Protein AF-A0A9P4WQK5-F1 (afdb_monomer)

Structure (mmCIF, N/CA/C/O backbone):
data_AF-A0A9P4WQK5-F1
#
_entry.id   AF-A0A9P4WQK5-F1
#
loop_
_atom_site.group_PDB
_atom_site.id
_atom_site.type_symbol
_atom_site.label_atom_id
_atom_site.label_alt_id
_atom_site.label_comp_id
_atom_site.label_asym_id
_atom_site.label_entity_id
_atom_site.label_seq_id
_atom_site.pdbx_PDB_ins_code
_atom_site.Cartn_x
_atom_site.Cartn_y
_atom_site.Cartn_z
_atom_site.occupancy
_atom_site.B_iso_or_equiv
_atom_site.auth_seq_id
_atom_site.auth_comp_id
_atom_site.auth_asym_id
_atom_site.auth_atom_id
_atom_site.pdbx_PDB_model_num
ATOM 1 N N . MET A 1 1 ? 1.309 49.375 12.238 1.00 41.88 1 MET A N 1
ATOM 2 C CA . MET A 1 1 ? 1.668 48.056 12.798 1.00 41.88 1 MET A CA 1
ATOM 3 C C . MET A 1 1 ? 0.495 47.587 13.636 1.00 41.88 1 MET A C 1
ATOM 5 O O . MET A 1 1 ? 0.316 48.081 14.738 1.00 41.88 1 MET A O 1
ATOM 9 N N . LEU A 1 2 ? -0.360 46.741 13.065 1.00 34.19 2 LEU A N 1
ATOM 10 C CA . LEU A 1 2 ? -1.399 46.035 13.815 1.00 34.19 2 LEU A CA 1
ATOM 11 C C . LEU A 1 2 ? -0.836 44.651 14.177 1.00 34.19 2 LEU A C 1
ATOM 13 O O . LEU A 1 2 ? -0.204 44.039 13.312 1.00 34.19 2 LEU A O 1
ATOM 17 N N . PRO A 1 3 ? -0.995 44.185 15.425 1.00 34.31 3 PRO A N 1
ATOM 18 C CA . PRO A 1 3 ? -0.457 42.906 15.867 1.00 34.31 3 PRO A CA 1
ATOM 19 C C . PRO A 1 3 ? -1.226 41.746 15.220 1.00 34.31 3 PRO A C 1
ATOM 21 O O . PRO A 1 3 ? -2.456 41.715 15.234 1.00 34.31 3 PRO A O 1
ATOM 24 N N . LEU A 1 4 ? -0.482 40.801 14.641 1.00 36.34 4 LEU A N 1
ATOM 25 C CA . LEU A 1 4 ? -1.001 39.505 14.206 1.00 36.34 4 LEU A CA 1
ATOM 26 C C . LEU A 1 4 ? -1.408 38.698 15.452 1.00 36.34 4 LEU A C 1
ATOM 28 O O . LEU A 1 4 ? -0.601 38.609 16.378 1.00 36.34 4 LEU A O 1
ATOM 32 N N . PRO A 1 5 ? -2.613 38.108 15.507 1.00 35.88 5 PRO A N 1
ATOM 33 C CA . PRO A 1 5 ? -2.971 37.213 16.597 1.00 35.88 5 PRO A CA 1
ATOM 34 C C . PRO A 1 5 ? -2.159 35.915 16.503 1.00 35.88 5 PRO A C 1
ATOM 36 O O . PRO A 1 5 ? -2.187 35.216 15.488 1.00 35.88 5 PRO A O 1
ATOM 39 N N . GLU A 1 6 ? -1.445 35.602 17.584 1.00 38.03 6 GLU A N 1
ATOM 40 C CA . GLU A 1 6 ? -0.815 34.307 17.818 1.00 38.03 6 GLU A CA 1
ATOM 41 C C . GLU A 1 6 ? -1.897 33.225 17.896 1.00 38.03 6 GLU A C 1
ATOM 43 O O . GLU A 1 6 ? -2.678 33.158 18.847 1.00 38.03 6 GLU A O 1
ATOM 48 N N . LEU A 1 7 ? -1.956 32.371 16.874 1.00 31.12 7 LEU A N 1
ATOM 49 C CA . LEU A 1 7 ? -2.687 31.115 16.961 1.00 31.12 7 LEU A CA 1
ATOM 50 C C . LEU A 1 7 ? -1.862 30.142 17.817 1.00 31.12 7 LEU A C 1
ATOM 52 O O . LEU A 1 7 ? -0.685 29.920 17.518 1.00 31.12 7 LEU A O 1
ATOM 56 N N . PRO A 1 8 ? -2.450 29.564 18.879 1.00 29.62 8 PRO A N 1
ATOM 57 C CA . PRO A 1 8 ? -1.746 28.674 19.783 1.00 29.62 8 PRO A CA 1
ATOM 58 C C . PRO A 1 8 ? -1.236 27.446 19.030 1.00 29.62 8 PRO A C 1
ATOM 60 O O . PRO A 1 8 ? -1.971 26.781 18.298 1.00 29.62 8 PRO A O 1
ATOM 63 N N . LEU A 1 9 ? 0.044 27.156 19.251 1.00 31.31 9 LEU A N 1
ATOM 64 C CA . LEU A 1 9 ? 0.740 25.952 18.822 1.00 31.31 9 LEU A CA 1
ATOM 65 C C . LEU A 1 9 ? 0.025 24.710 19.376 1.00 31.31 9 LEU A C 1
ATOM 67 O O . LEU A 1 9 ? 0.322 24.233 20.470 1.00 31.31 9 LEU A O 1
ATOM 71 N N . LEU A 1 10 ? -0.910 24.161 18.605 1.00 24.34 10 LEU A N 1
ATOM 72 C CA . LEU A 1 10 ? -1.310 22.768 18.748 1.00 24.34 10 LEU A CA 1
ATOM 73 C C . LEU A 1 10 ? -0.162 21.911 18.199 1.00 24.34 10 LEU A C 1
ATOM 75 O O . LEU A 1 10 ? 0.239 22.103 17.048 1.00 24.34 10 LEU A O 1
ATOM 79 N N . PRO A 1 11 ? 0.400 20.978 18.986 1.00 25.83 11 PRO A N 1
ATOM 80 C CA . PRO A 1 11 ? 1.427 20.089 18.479 1.00 25.83 11 PRO A CA 1
ATOM 81 C C . PRO A 1 11 ? 0.808 19.252 17.361 1.00 25.83 11 PRO A C 1
ATOM 83 O O . PRO A 1 11 ? -0.107 18.461 17.601 1.00 25.83 11 PRO A O 1
ATOM 86 N N . LEU A 1 12 ? 1.317 19.415 16.142 1.00 23.16 12 LEU A N 1
ATOM 87 C CA . LEU A 1 12 ? 1.026 18.534 15.022 1.00 23.16 12 LEU A CA 1
ATOM 88 C C . LEU A 1 12 ? 1.604 17.149 15.355 1.00 23.16 12 LEU A C 1
ATOM 90 O O . LEU A 1 12 ? 2.729 16.812 14.994 1.00 23.16 12 LEU A O 1
ATOM 94 N N . ARG A 1 13 ? 0.859 16.344 16.114 1.00 26.72 13 ARG A N 1
ATOM 95 C CA . ARG A 1 13 ? 1.169 14.930 16.330 1.00 26.72 13 ARG A CA 1
ATOM 96 C C . ARG A 1 13 ? 0.756 14.170 15.073 1.00 26.72 13 ARG A C 1
ATOM 98 O O . ARG A 1 13 ? -0.309 13.567 15.027 1.00 26.72 13 ARG A O 1
ATOM 105 N N . VAL A 1 14 ? 1.603 14.225 14.047 1.00 28.22 14 VAL A N 1
ATOM 106 C CA . VAL A 1 14 ? 1.535 13.294 12.916 1.00 28.22 14 VAL A CA 1
ATOM 107 C C . VAL A 1 14 ? 1.958 11.927 13.438 1.00 28.22 14 VAL A C 1
ATOM 109 O O . VAL A 1 14 ? 3.021 11.771 14.036 1.00 28.22 14 VAL A O 1
ATOM 112 N N . LEU A 1 15 ? 1.075 10.951 13.290 1.00 32.94 15 LEU A N 1
ATOM 113 C CA . LEU A 1 15 ? 1.122 9.696 14.014 1.00 32.94 15 LEU A CA 1
ATOM 114 C C . LEU A 1 15 ? 1.155 8.532 12.976 1.00 32.94 15 LEU A C 1
ATOM 116 O O . LEU A 1 15 ? 0.187 8.271 12.275 1.00 32.94 15 LEU A O 1
ATOM 120 N N . LYS A 1 16 ? 2.362 7.942 12.856 1.00 50.69 16 LYS A N 1
ATOM 121 C CA . LYS A 1 16 ? 2.881 6.595 12.464 1.00 50.69 16 LYS A 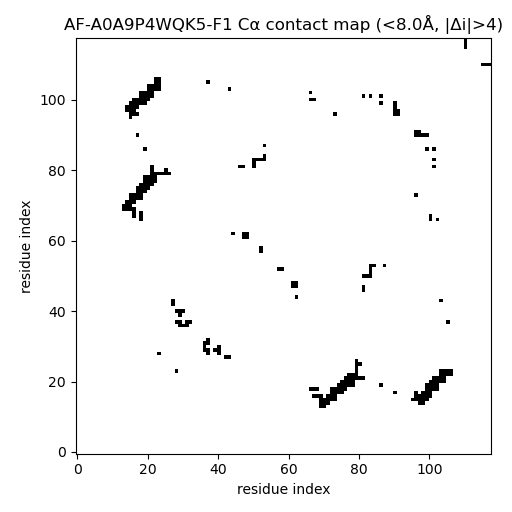CA 1
ATOM 122 C C . LYS A 1 16 ? 2.201 5.702 11.396 1.00 50.69 16 LYS A C 1
ATOM 124 O O . LYS A 1 16 ? 1.345 4.889 11.750 1.00 50.69 16 LYS A O 1
ATOM 129 N N . PRO A 1 17 ? 2.712 5.683 10.149 1.00 43.06 17 PRO A N 1
ATOM 130 C CA . PRO A 1 17 ? 2.438 4.650 9.169 1.00 43.06 17 PRO A CA 1
ATOM 131 C C . PRO A 1 17 ? 3.380 3.443 9.306 1.00 43.06 17 PRO A C 1
ATOM 133 O O . PRO A 1 17 ? 4.605 3.581 9.341 1.00 43.06 17 PRO A O 1
ATOM 136 N N . LEU A 1 18 ? 2.800 2.246 9.341 1.00 45.34 18 LEU A N 1
ATOM 1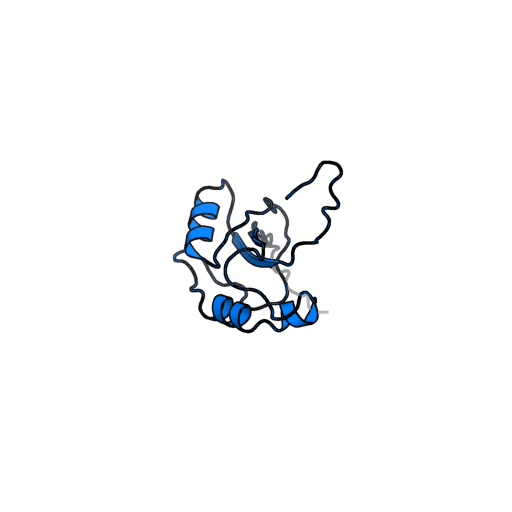37 C CA . LEU A 1 18 ? 3.452 1.024 8.876 1.00 45.34 18 LEU A CA 1
ATOM 138 C C . LEU A 1 18 ? 3.500 1.107 7.339 1.00 45.34 18 LEU A C 1
ATOM 140 O O . LEU A 1 18 ? 2.451 1.137 6.705 1.00 45.34 18 LEU A O 1
ATOM 144 N N . THR A 1 19 ? 4.668 1.210 6.710 1.00 48.47 19 THR A N 1
ATOM 145 C CA . THR A 1 19 ? 4.719 1.163 5.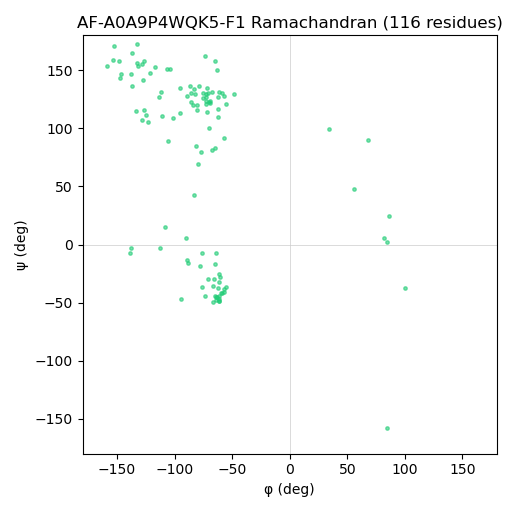236 1.00 48.47 19 THR A CA 1
ATOM 146 C C . THR A 1 19 ? 4.661 -0.293 4.827 1.00 48.47 19 THR A C 1
ATOM 148 O O . THR A 1 19 ? 5.540 -1.062 5.187 1.00 48.47 19 THR A O 1
ATOM 151 N N . LEU A 1 20 ? 3.608 -0.705 4.137 1.00 49.41 20 LEU A N 1
ATOM 152 C CA . LEU A 1 20 ? 3.441 -2.075 3.683 1.00 49.41 20 LEU A CA 1
ATOM 153 C C . LEU A 1 20 ? 3.801 -2.152 2.205 1.00 49.41 20 LEU A C 1
ATOM 155 O O . LEU A 1 20 ? 3.072 -1.659 1.345 1.00 49.41 20 LEU A O 1
ATOM 159 N N . PHE A 1 21 ? 4.935 -2.784 1.928 1.00 49.47 21 PHE A N 1
ATOM 160 C CA . PHE A 1 21 ? 5.399 -3.011 0.570 1.00 49.47 21 PHE A CA 1
ATOM 161 C C . PHE A 1 21 ? 4.844 -4.336 0.060 1.00 49.47 21 PHE A C 1
ATOM 163 O O . PHE A 1 21 ? 5.009 -5.368 0.694 1.00 49.47 21 PHE A O 1
ATOM 170 N N . LEU A 1 22 ? 4.202 -4.348 -1.100 1.00 48.59 22 LEU A N 1
ATOM 171 C CA . LEU A 1 22 ? 4.019 -5.576 -1.861 1.00 48.59 22 LEU A CA 1
ATOM 172 C C . LEU A 1 22 ? 5.275 -5.820 -2.689 1.00 48.59 22 LEU A C 1
ATOM 174 O O . LEU A 1 22 ? 5.605 -5.025 -3.572 1.00 48.59 22 LEU A O 1
ATOM 178 N N . TRP A 1 23 ? 5.930 -6.955 -2.456 1.00 46.91 23 TRP A N 1
ATOM 179 C CA . TRP A 1 23 ? 6.940 -7.444 -3.380 1.00 46.91 23 TRP A CA 1
ATOM 180 C C . TRP A 1 23 ? 6.233 -7.971 -4.622 1.00 46.91 23 TRP A C 1
ATOM 182 O O . TRP A 1 23 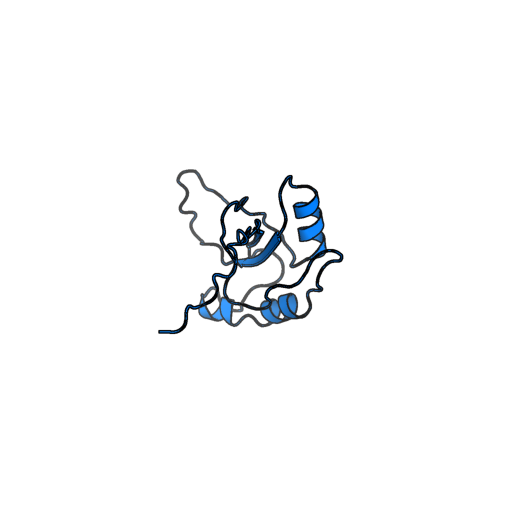? 5.328 -8.805 -4.550 1.00 46.91 23 TRP A O 1
ATOM 192 N N . THR A 1 24 ? 6.651 -7.487 -5.782 1.00 47.06 24 THR A N 1
ATOM 193 C CA . THR A 1 24 ? 6.191 -7.986 -7.076 1.00 47.06 24 THR A CA 1
ATOM 194 C C . THR A 1 24 ? 6.699 -9.413 -7.303 1.00 47.06 24 THR A C 1
ATOM 196 O O . THR A 1 24 ? 7.701 -9.632 -7.971 1.00 47.06 24 THR A O 1
ATOM 199 N N . ALA A 1 25 ? 6.026 -10.413 -6.729 1.00 36.81 25 ALA A N 1
ATOM 200 C CA . ALA A 1 25 ? 6.281 -11.819 -7.060 1.00 36.81 25 ALA A CA 1
ATOM 201 C C . ALA A 1 25 ? 5.031 -12.695 -7.199 1.00 36.81 25 ALA A C 1
ATOM 203 O O . ALA A 1 25 ? 5.160 -13.817 -7.689 1.00 36.81 25 ALA A O 1
ATOM 204 N N . LYS A 1 26 ? 3.818 -12.221 -6.875 1.00 49.41 26 LYS A N 1
ATOM 205 C CA . LYS A 1 26 ? 2.601 -12.991 -7.174 1.00 49.41 26 LYS A CA 1
ATOM 206 C C . LYS A 1 26 ? 1.495 -12.161 -7.822 1.00 49.41 26 LYS A C 1
ATOM 208 O O . LYS A 1 26 ? 0.915 -11.268 -7.226 1.00 49.41 26 LYS A O 1
ATOM 213 N N . GLY A 1 27 ? 1.192 -12.511 -9.073 1.00 52.78 27 GLY A N 1
ATOM 214 C CA . GLY A 1 27 ? -0.072 -12.205 -9.750 1.00 52.78 27 GLY A CA 1
ATOM 215 C C . GLY A 1 27 ? -0.070 -11.014 -10.711 1.00 52.78 27 GLY A C 1
ATOM 216 O O . GLY A 1 27 ? -0.700 -11.104 -11.760 1.00 52.78 27 GLY A O 1
ATOM 217 N N . LEU A 1 28 ? 0.641 -9.925 -10.406 1.00 65.25 28 LEU A N 1
ATOM 218 C CA . LEU A 1 28 ? 0.600 -8.691 -11.205 1.00 65.25 28 LEU A CA 1
ATOM 219 C C . LEU A 1 28 ? 2.027 -8.254 -11.554 1.00 65.25 28 LEU A C 1
ATOM 221 O O . LEU A 1 28 ? 2.767 -7.797 -10.686 1.00 65.25 28 LEU A O 1
ATOM 225 N N . LEU A 1 29 ? 2.423 -8.413 -12.819 1.00 70.62 29 LEU A N 1
ATOM 226 C CA . LEU A 1 29 ? 3.751 -8.036 -13.306 1.00 70.62 29 LEU A CA 1
ATOM 227 C C . LEU A 1 29 ? 3.637 -7.126 -14.535 1.00 70.62 29 LEU A C 1
ATOM 229 O O . LEU A 1 29 ? 2.768 -7.353 -15.382 1.00 70.62 29 LEU A O 1
ATOM 233 N N . PRO A 1 30 ? 4.504 -6.104 -14.654 1.00 77.06 30 PRO A N 1
ATOM 234 C CA . PRO A 1 30 ? 4.603 -5.317 -15.874 1.00 77.06 30 PRO A CA 1
ATOM 235 C C . PRO A 1 30 ? 5.105 -6.184 -17.039 1.00 77.06 30 PRO A C 1
ATOM 237 O O . PRO A 1 30 ? 5.777 -7.194 -16.841 1.00 77.06 30 PRO A O 1
ATOM 240 N N . SER A 1 31 ? 4.825 -5.758 -18.272 1.00 77.31 31 SER A N 1
ATOM 241 C CA . SER A 1 31 ? 5.229 -6.473 -19.496 1.00 77.31 31 SER A CA 1
ATOM 242 C C . SER A 1 31 ? 6.746 -6.542 -19.716 1.00 77.31 31 SER A C 1
ATOM 244 O O . SER A 1 31 ? 7.214 -7.354 -20.509 1.00 77.31 31 SER A O 1
ATOM 246 N N . SER A 1 32 ? 7.517 -5.697 -19.028 1.00 82.38 32 SER A N 1
ATOM 247 C CA . SER A 1 32 ? 8.978 -5.684 -19.049 1.00 82.38 32 SER A CA 1
ATOM 248 C C . SER A 1 32 ? 9.511 -5.272 -17.680 1.00 82.38 32 SER A C 1
ATOM 250 O O . SER A 1 32 ? 8.936 -4.398 -17.032 1.00 82.38 32 SER A O 1
ATOM 252 N N . ASP A 1 33 ? 10.659 -5.818 -17.273 1.00 79.06 33 ASP A N 1
ATOM 253 C CA . ASP A 1 33 ? 11.340 -5.418 -16.035 1.00 79.06 33 ASP A CA 1
ATOM 254 C C . ASP A 1 33 ? 12.131 -4.111 -16.221 1.00 79.06 33 ASP A C 1
ATOM 256 O O . ASP A 1 33 ? 13.359 -4.065 -16.261 1.00 79.06 33 ASP A O 1
ATOM 260 N N . THR A 1 34 ? 11.402 -3.011 -16.397 1.00 83.50 34 THR A N 1
ATOM 261 C CA . THR A 1 34 ? 11.964 -1.657 -16.413 1.00 83.50 34 THR A CA 1
ATOM 262 C C . THR A 1 34 ? 11.196 -0.765 -15.451 1.00 83.50 34 THR A C 1
ATOM 264 O O . THR A 1 34 ? 10.020 -0.996 -15.164 1.00 83.50 34 THR A O 1
ATOM 267 N N . ALA A 1 35 ? 11.843 0.300 -14.972 1.00 83.00 35 ALA A N 1
ATOM 268 C CA . ALA A 1 35 ? 11.186 1.273 -14.102 1.00 83.00 35 ALA A CA 1
ATOM 269 C C . ALA A 1 35 ? 9.962 1.905 -14.783 1.00 83.00 35 ALA A C 1
ATOM 271 O O . ALA A 1 35 ? 8.910 2.036 -14.168 1.00 83.00 35 ALA A O 1
ATOM 272 N N . SER A 1 36 ? 10.079 2.241 -16.072 1.00 86.94 36 SER A N 1
ATOM 273 C CA . SER A 1 36 ? 8.983 2.840 -16.838 1.00 86.94 36 SER A CA 1
ATOM 274 C C . SER A 1 36 ? 7.798 1.884 -17.000 1.00 86.94 36 SER A C 1
ATOM 276 O O . SER A 1 36 ? 6.663 2.288 -16.758 1.00 86.94 36 SER A O 1
ATOM 278 N N . ALA A 1 37 ? 8.045 0.611 -17.325 1.00 84.44 37 ALA A N 1
ATOM 279 C CA . ALA A 1 37 ? 6.978 -0.380 -17.460 1.00 84.44 37 ALA A CA 1
ATOM 280 C C . ALA A 1 37 ? 6.281 -0.676 -16.122 1.00 84.44 37 ALA A C 1
ATOM 282 O O . ALA A 1 37 ? 5.065 -0.850 -16.094 1.00 84.44 37 ALA A O 1
ATOM 283 N N . PHE A 1 38 ? 7.024 -0.676 -15.011 1.00 83.56 38 PHE A N 1
ATOM 284 C CA . PHE A 1 38 ? 6.450 -0.792 -13.671 1.00 83.56 38 PHE A CA 1
ATOM 285 C C . PHE A 1 38 ? 5.505 0.375 -13.348 1.00 83.56 38 PHE A C 1
ATOM 287 O O . PHE A 1 38 ? 4.370 0.147 -12.937 1.00 83.56 38 PHE A O 1
ATOM 294 N N . LEU A 1 39 ? 5.940 1.617 -13.591 1.00 83.94 39 LEU A N 1
ATOM 295 C CA . LEU A 1 39 ? 5.117 2.809 -13.347 1.00 83.94 39 LEU A CA 1
ATOM 296 C C . LEU A 1 39 ? 3.883 2.879 -14.261 1.00 83.94 39 LEU A C 1
ATOM 298 O O . LEU A 1 39 ? 2.863 3.433 -13.862 1.00 83.94 39 LEU A O 1
ATOM 302 N N . ALA A 1 40 ? 3.964 2.316 -15.469 1.00 87.38 40 ALA A N 1
ATOM 303 C CA . ALA A 1 40 ? 2.872 2.277 -16.444 1.00 87.38 40 ALA A CA 1
ATOM 304 C C . ALA A 1 40 ? 1.964 1.032 -16.324 1.00 87.38 40 ALA A C 1
ATOM 306 O O . ALA A 1 40 ? 1.085 0.820 -17.161 1.00 87.38 40 ALA A O 1
ATOM 307 N N . CYS A 1 41 ? 2.167 0.183 -15.314 1.00 84.50 41 CYS A N 1
ATOM 308 C CA . CYS A 1 41 ? 1.455 -1.084 -15.168 1.00 84.50 41 CYS A CA 1
ATOM 309 C C . CYS A 1 41 ? -0.030 -0.857 -14.811 1.00 84.50 41 CYS A C 1
ATOM 311 O O . CYS A 1 41 ? -0.389 -0.625 -13.654 1.00 84.50 41 CYS A O 1
ATOM 313 N N . ALA A 1 42 ? -0.918 -0.954 -15.806 1.00 89.69 42 ALA A N 1
ATOM 314 C CA . ALA A 1 42 ? -2.361 -0.749 -15.633 1.00 89.69 42 ALA A CA 1
ATOM 315 C C . ALA A 1 42 ? -3.020 -1.636 -14.549 1.00 89.69 42 ALA A C 1
ATOM 317 O O . ALA A 1 42 ? -3.898 -1.137 -13.832 1.00 89.69 42 ALA A O 1
ATOM 318 N N . PRO A 1 43 ? -2.614 -2.909 -14.354 1.00 84.19 43 PRO A N 1
ATOM 319 C CA . PRO A 1 43 ? -3.144 -3.723 -13.264 1.00 84.19 43 PRO A CA 1
ATOM 320 C C . PRO A 1 43 ? -2.855 -3.163 -11.858 1.00 84.19 43 PRO A C 1
ATOM 322 O O . PRO A 1 43 ? -3.699 -3.296 -10.969 1.00 84.19 43 PRO A O 1
ATOM 325 N N . PHE A 1 44 ? -1.725 -2.474 -11.646 1.00 85.06 44 PHE A N 1
ATOM 326 C CA . PHE A 1 44 ? -1.451 -1.798 -10.370 1.00 85.06 44 PHE A CA 1
ATOM 327 C C . PHE A 1 44 ? -2.413 -0.638 -10.143 1.00 85.06 44 PHE A C 1
ATOM 329 O O . PHE A 1 44 ? -3.071 -0.584 -9.107 1.00 85.06 44 PHE A O 1
ATOM 336 N N . VAL A 1 45 ? -2.565 0.239 -11.140 1.00 85.06 45 VAL A N 1
ATOM 337 C CA . VAL A 1 45 ? -3.490 1.383 -11.070 1.00 85.06 45 VAL A CA 1
ATOM 338 C C . VAL A 1 45 ? -4.920 0.914 -10.803 1.00 85.06 45 VAL A C 1
ATOM 340 O O . VAL A 1 45 ? -5.623 1.512 -9.989 1.00 85.06 45 VAL A O 1
ATOM 343 N N . SER A 1 46 ? -5.336 -0.182 -11.440 1.00 88.38 46 SER A N 1
ATOM 344 C CA . SER A 1 46 ? -6.664 -0.776 -11.252 1.00 88.38 46 SER A CA 1
ATOM 345 C C . SER A 1 46 ? -6.857 -1.288 -9.822 1.00 88.38 46 SER A C 1
ATOM 347 O O . SER A 1 46 ? -7.877 -0.992 -9.202 1.00 88.38 46 SER A O 1
ATOM 349 N N . SER A 1 47 ? -5.856 -1.985 -9.274 1.00 85.38 47 SER A N 1
ATOM 350 C CA . SER A 1 47 ? -5.889 -2.528 -7.908 1.00 85.38 47 SER A CA 1
ATOM 351 C C . SER A 1 47 ? -5.962 -1.412 -6.867 1.00 85.38 47 SER A C 1
ATOM 353 O O . SER A 1 47 ? -6.834 -1.426 -6.000 1.00 85.38 47 SER A O 1
ATOM 355 N N . VAL A 1 48 ? -5.105 -0.392 -7.006 1.00 85.00 48 VAL A N 1
ATOM 356 C CA . VAL A 1 48 ? -5.113 0.775 -6.117 1.00 85.00 48 VAL A CA 1
ATOM 357 C C . VAL A 1 48 ? -6.449 1.496 -6.226 1.00 85.00 48 VAL A C 1
ATOM 359 O O . VAL A 1 48 ? -7.071 1.761 -5.208 1.00 85.00 48 VAL A O 1
ATOM 362 N N . SER A 1 49 ? -6.934 1.782 -7.436 1.00 89.81 49 SER A N 1
ATOM 363 C 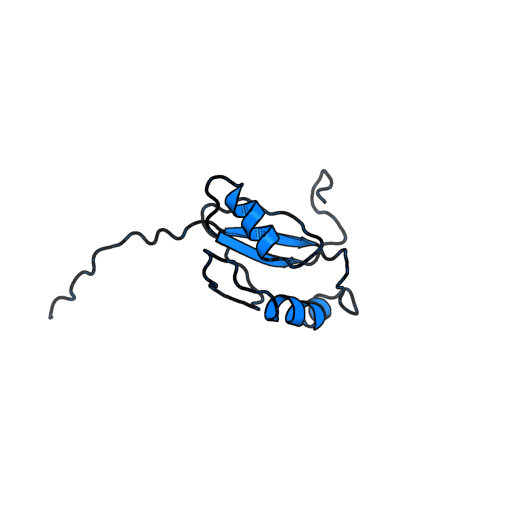CA . SER A 1 49 ? -8.181 2.531 -7.654 1.00 89.81 49 SER A CA 1
ATOM 364 C C . SER A 1 49 ? -9.411 1.816 -7.091 1.00 89.81 49 SER A C 1
ATOM 366 O O . SER A 1 49 ? -10.272 2.476 -6.509 1.00 89.81 49 SER A O 1
ATOM 368 N N . ALA A 1 50 ? -9.468 0.487 -7.181 1.00 90.50 50 ALA A N 1
ATOM 369 C CA . ALA A 1 50 ? -10.572 -0.318 -6.660 1.00 90.50 50 ALA A CA 1
ATOM 370 C C . ALA A 1 50 ? -10.528 -0.528 -5.135 1.00 90.50 50 ALA A C 1
ATOM 372 O O . ALA A 1 50 ? -11.554 -0.850 -4.541 1.00 90.50 50 ALA A O 1
ATOM 373 N N . ALA A 1 51 ? -9.374 -0.329 -4.493 1.00 86.81 51 ALA A N 1
ATOM 374 C CA . ALA A 1 51 ? -9.209 -0.619 -3.074 1.00 86.81 51 ALA A CA 1
ATOM 375 C C . ALA A 1 51 ? -10.133 0.247 -2.188 1.00 86.81 51 ALA A C 1
ATOM 377 O O . ALA A 1 51 ? -10.128 1.484 -2.321 1.00 86.81 51 ALA A O 1
ATOM 378 N N . PRO A 1 52 ? -10.931 -0.360 -1.291 1.00 92.69 52 PRO A N 1
ATOM 379 C CA . PRO A 1 52 ? -11.817 0.376 -0.401 1.00 92.69 52 PRO A CA 1
ATOM 380 C C . PRO A 1 52 ? -11.031 1.083 0.709 1.00 92.69 52 PRO A C 1
ATOM 382 O O . PRO A 1 52 ? -9.884 0.761 0.997 1.00 92.69 52 PRO A O 1
ATOM 385 N N . THR A 1 53 ? -11.657 2.067 1.355 1.00 91.19 53 THR A N 1
ATOM 386 C CA . THR A 1 53 ? -11.129 2.596 2.622 1.00 91.19 53 THR A CA 1
ATOM 387 C C . THR A 1 53 ? -11.665 1.725 3.756 1.00 91.19 53 THR A C 1
ATOM 389 O O . THR A 1 53 ? -12.887 1.613 3.870 1.00 91.19 53 THR A O 1
ATOM 392 N N . PRO A 1 54 ? -10.807 1.107 4.583 1.00 88.69 54 PRO A N 1
ATOM 393 C CA . PRO A 1 54 ? -11.269 0.253 5.669 1.00 88.69 54 PRO A CA 1
ATOM 394 C C . PRO A 1 54 ? -12.080 0.996 6.730 1.00 88.69 54 PRO A C 1
ATOM 396 O O . PRO A 1 54 ? -11.826 2.163 7.036 1.00 88.69 54 PRO A O 1
ATOM 399 N N . THR A 1 55 ? -13.009 0.286 7.364 1.00 90.69 55 THR A N 1
ATOM 400 C CA . THR A 1 55 ? -13.808 0.827 8.469 1.00 90.69 55 THR A CA 1
ATOM 401 C C . THR A 1 55 ? -12.916 1.285 9.624 1.00 90.69 55 THR A C 1
ATOM 403 O O . THR A 1 55 ? -12.061 0.541 10.100 1.00 90.69 55 THR A O 1
ATOM 406 N N . GLY A 1 56 ? -13.143 2.509 10.106 1.00 89.38 56 GLY A N 1
ATOM 407 C CA . GLY A 1 56 ? -12.363 3.108 11.194 1.00 89.38 56 GLY A CA 1
ATOM 408 C C . GLY A 1 56 ? -11.058 3.777 10.749 1.00 89.38 56 GLY A C 1
ATOM 409 O O . GLY A 1 56 ? -10.339 4.296 11.597 1.00 89.38 56 GLY A O 1
ATOM 410 N N . TYR A 1 57 ? -10.772 3.802 9.444 1.00 87.81 57 TYR A N 1
ATOM 411 C CA . TYR A 1 57 ? -9.635 4.505 8.854 1.00 87.81 57 TYR A CA 1
ATOM 412 C C . TYR A 1 57 ? -10.120 5.609 7.909 1.00 87.81 57 TYR A C 1
ATOM 414 O O . TYR A 1 57 ? -11.189 5.514 7.309 1.00 87.81 57 TYR A O 1
ATOM 422 N N . SER A 1 58 ? -9.304 6.652 7.757 1.00 92.44 58 SER A N 1
ATOM 423 C CA . SER A 1 58 ? -9.542 7.738 6.803 1.00 92.44 58 SER A CA 1
ATOM 424 C C . SER A 1 58 ? -8.499 7.696 5.696 1.00 92.44 58 SER A C 1
ATOM 426 O O . SER A 1 58 ? -7.296 7.641 5.960 1.00 92.44 58 SER A O 1
ATOM 428 N N . LEU A 1 59 ? -8.953 7.765 4.447 1.00 90.12 59 LEU A N 1
ATOM 429 C CA . LEU A 1 59 ? -8.068 7.854 3.293 1.00 90.12 59 LEU A CA 1
ATOM 430 C C . LEU A 1 59 ? -7.391 9.228 3.256 1.00 90.12 59 LEU A C 1
ATOM 432 O O . LEU A 1 59 ? -8.071 10.248 3.196 1.00 90.12 59 LEU A O 1
ATOM 436 N N . THR A 1 60 ? -6.057 9.255 3.261 1.00 88.75 60 THR A N 1
ATOM 437 C CA . THR A 1 60 ? -5.289 10.512 3.146 1.00 88.75 60 THR A CA 1
ATOM 438 C C . THR A 1 60 ? -4.893 10.796 1.700 1.00 88.75 60 THR A C 1
ATOM 440 O O . THR A 1 60 ? -5.069 11.903 1.203 1.00 88.75 60 THR A O 1
ATOM 443 N N . PHE A 1 61 ? -4.370 9.786 1.010 1.00 87.31 61 PHE A N 1
ATOM 444 C CA . PHE A 1 61 ? -4.000 9.848 -0.398 1.00 87.31 61 PHE A CA 1
ATOM 445 C C . PHE A 1 61 ? -4.199 8.480 -1.041 1.00 87.31 61 PHE A C 1
ATOM 447 O O . PHE A 1 61 ? -4.226 7.455 -0.362 1.00 87.31 61 PHE A O 1
ATOM 454 N N . LYS A 1 62 ? -4.345 8.472 -2.364 1.00 86.81 62 LYS A N 1
ATOM 455 C CA . LYS A 1 62 ? -4.553 7.264 -3.158 1.00 86.81 62 LYS A CA 1
ATOM 456 C C . LYS A 1 62 ? -3.899 7.442 -4.516 1.00 86.81 62 LYS A C 1
ATOM 458 O O . LYS A 1 62 ? -3.953 8.535 -5.071 1.00 86.81 62 LYS A O 1
ATOM 463 N N . ASN A 1 63 ? -3.331 6.362 -5.048 1.00 85.19 63 ASN A N 1
ATOM 464 C CA . ASN A 1 63 ? -2.749 6.334 -6.391 1.00 85.19 63 ASN A CA 1
ATOM 465 C C . ASN A 1 63 ? -1.667 7.410 -6.616 1.00 85.19 63 ASN A C 1
ATOM 467 O O . ASN A 1 63 ? -1.690 8.135 -7.609 1.00 85.19 63 ASN A O 1
ATOM 471 N N . LEU A 1 64 ? -0.727 7.521 -5.673 1.00 85.56 64 LEU A N 1
ATOM 472 C CA . LEU A 1 64 ? 0.460 8.365 -5.804 1.00 85.56 64 LEU A CA 1
ATOM 473 C C . LEU A 1 64 ? 1.704 7.504 -6.029 1.00 85.56 64 LEU A C 1
ATOM 475 O O . LEU A 1 64 ? 1.800 6.388 -5.527 1.00 85.56 64 LEU A O 1
ATOM 479 N N . GLN A 1 65 ? 2.690 8.067 -6.725 1.00 84.62 65 GLN A N 1
ATOM 480 C CA . GLN A 1 65 ? 4.047 7.515 -6.828 1.00 84.62 65 GLN A CA 1
ATOM 481 C C . GLN A 1 65 ? 4.891 7.930 -5.608 1.00 84.62 65 GLN A C 1
ATOM 483 O O . GLN A 1 65 ? 6.020 8.394 -5.746 1.00 84.62 65 GLN A O 1
ATOM 488 N N . ALA A 1 66 ? 4.294 7.865 -4.418 1.00 77.88 66 ALA A N 1
ATOM 489 C CA . ALA A 1 66 ? 4.894 8.320 -3.174 1.00 77.88 66 ALA A CA 1
ATOM 490 C C . ALA A 1 66 ? 4.218 7.657 -1.974 1.00 77.88 66 ALA A C 1
ATOM 492 O O . ALA A 1 66 ? 3.030 7.333 -2.011 1.00 77.88 66 ALA A O 1
ATOM 493 N N . GLU A 1 67 ? 4.974 7.546 -0.889 1.00 77.31 67 GLU A N 1
ATOM 494 C CA . GLU A 1 67 ? 4.489 7.089 0.406 1.00 77.31 67 GLU A CA 1
ATOM 495 C C . GLU A 1 67 ? 4.948 8.040 1.502 1.00 77.31 67 GLU A C 1
ATOM 497 O O . GLU A 1 67 ? 5.974 8.715 1.388 1.00 77.31 67 GLU A O 1
ATOM 502 N N . ASN A 1 68 ? 4.183 8.093 2.587 1.00 76.75 68 ASN A N 1
ATOM 503 C CA . ASN A 1 68 ? 4.562 8.895 3.734 1.00 76.75 68 ASN A CA 1
ATOM 504 C C . ASN A 1 68 ? 5.590 8.142 4.589 1.00 76.75 68 ASN A C 1
ATOM 506 O O . ASN A 1 68 ? 5.276 7.084 5.135 1.00 76.75 68 ASN A O 1
ATOM 510 N N . ASN A 1 69 ? 6.778 8.718 4.765 1.00 71.62 69 ASN A N 1
ATOM 511 C CA . ASN A 1 69 ? 7.765 8.270 5.742 1.00 71.62 69 ASN A CA 1
ATOM 512 C C . ASN A 1 69 ? 7.865 9.330 6.847 1.00 71.62 69 ASN A C 1
ATOM 514 O O . ASN A 1 69 ? 8.313 10.450 6.610 1.00 71.62 69 ASN A O 1
ATOM 518 N N . THR A 1 70 ? 7.389 8.999 8.046 1.00 64.00 70 THR A N 1
ATOM 519 C CA . THR A 1 70 ? 7.325 9.9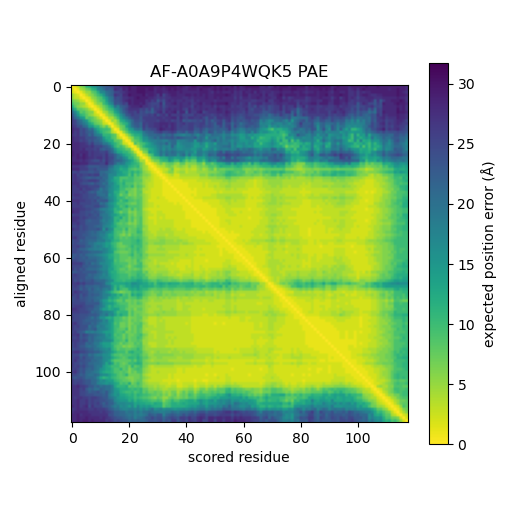32 9.178 1.00 64.00 70 THR A CA 1
ATOM 520 C C . THR A 1 70 ? 7.866 9.293 10.454 1.00 64.00 70 THR A C 1
ATOM 522 O O . THR A 1 70 ? 8.179 8.101 10.509 1.00 64.00 70 THR A O 1
ATOM 525 N N . LEU A 1 71 ? 7.989 10.104 11.502 1.00 67.94 71 LEU A N 1
ATOM 526 C CA . LEU A 1 71 ? 8.484 9.683 12.804 1.00 67.94 71 LEU A CA 1
ATOM 527 C C . LEU A 1 71 ? 7.638 8.533 13.365 1.00 67.94 71 LEU A C 1
ATOM 529 O O . LEU A 1 71 ? 6.414 8.618 13.475 1.00 67.94 71 LEU A O 1
ATOM 533 N N . GLY A 1 72 ? 8.324 7.460 13.759 1.00 68.56 72 GLY A N 1
ATOM 534 C CA . GLY A 1 72 ? 7.703 6.232 14.249 1.00 68.56 72 GLY A CA 1
ATOM 535 C C . GLY A 1 72 ? 7.305 5.241 13.154 1.00 68.56 72 GLY A C 1
ATOM 536 O O . GLY A 1 72 ? 6.422 4.423 13.399 1.00 68.56 72 GLY A O 1
ATOM 537 N N . TYR A 1 73 ? 7.966 5.297 11.993 1.00 77.06 73 TYR A N 1
ATOM 538 C CA . TYR A 1 73 ? 8.012 4.202 11.027 1.00 77.06 73 TYR A CA 1
ATOM 539 C C . TYR A 1 73 ? 8.361 2.874 11.715 1.00 77.06 73 TYR A C 1
ATOM 541 O O . TYR A 1 73 ? 9.330 2.793 12.473 1.00 77.06 73 TYR A O 1
ATOM 549 N N . MET A 1 74 ? 7.556 1.842 11.460 1.00 79.38 74 MET A N 1
ATOM 550 C CA . MET A 1 74 ? 7.661 0.536 12.129 1.00 79.38 74 MET A CA 1
ATOM 551 C C . MET A 1 74 ? 8.198 -0.571 11.214 1.00 79.38 74 MET A C 1
ATOM 553 O O . MET A 1 74 ? 8.088 -1.750 11.541 1.00 79.38 74 MET A O 1
ATOM 557 N N . GLY A 1 75 ? 8.782 -0.199 10.075 1.00 78.00 75 GLY A N 1
ATOM 558 C CA . GLY A 1 75 ? 9.202 -1.150 9.055 1.00 78.00 75 GLY A CA 1
ATOM 559 C C . GLY A 1 75 ? 8.062 -1.523 8.115 1.00 78.00 75 GLY A C 1
ATOM 560 O O . GLY A 1 75 ? 7.079 -0.788 7.982 1.00 78.00 75 GLY A O 1
ATOM 561 N N . PHE A 1 76 ? 8.225 -2.681 7.479 1.00 75.44 76 PHE A N 1
ATOM 562 C CA . PHE A 1 76 ? 7.333 -3.161 6.440 1.00 75.44 76 PHE A CA 1
ATOM 563 C C . PHE A 1 76 ? 6.990 -4.635 6.568 1.00 75.44 76 PHE A C 1
ATOM 565 O O . PHE A 1 76 ? 7.618 -5.400 7.296 1.00 75.44 76 PHE A O 1
ATOM 572 N N . THR A 1 77 ? 5.950 -5.041 5.852 1.00 73.50 77 THR A N 1
ATOM 573 C CA . THR A 1 77 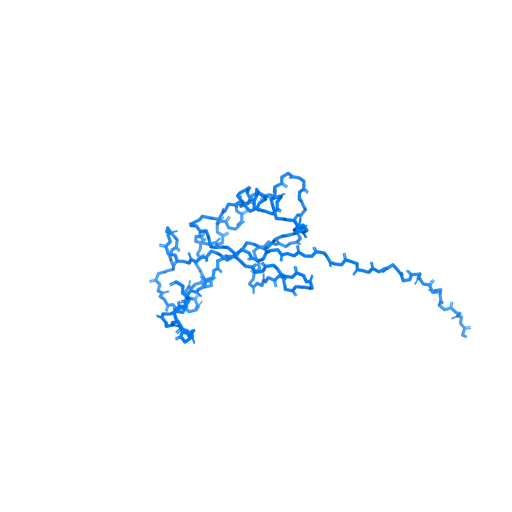? 5.566 -6.441 5.693 1.00 73.50 77 THR A CA 1
ATOM 574 C C . THR A 1 77 ? 5.199 -6.668 4.243 1.00 73.50 77 THR A C 1
ATOM 576 O O . THR A 1 77 ? 4.502 -5.844 3.657 1.00 73.50 77 THR A O 1
ATOM 579 N N . LEU A 1 78 ? 5.673 -7.784 3.695 1.00 74.12 78 LEU A N 1
ATOM 580 C CA . LEU A 1 78 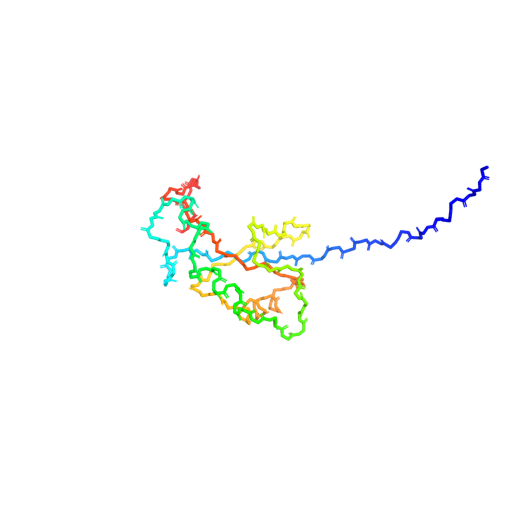? 5.387 -8.180 2.327 1.00 74.12 78 LEU A CA 1
ATOM 581 C C . LEU A 1 78 ? 4.077 -8.960 2.248 1.00 74.12 78 LEU A C 1
ATOM 583 O O . LEU A 1 78 ? 3.822 -9.847 3.066 1.00 74.12 78 LEU A O 1
ATOM 587 N N . PHE A 1 79 ? 3.268 -8.631 1.245 1.00 73.00 79 PHE A N 1
ATOM 588 C CA . PHE A 1 79 ? 2.038 -9.345 0.913 1.00 73.00 79 PHE A CA 1
ATOM 589 C C . PHE A 1 79 ? 2.027 -9.763 -0.552 1.00 73.00 79 PHE A C 1
ATOM 591 O O . PHE A 1 79 ? 2.707 -9.174 -1.387 1.00 73.00 79 PHE A O 1
ATOM 598 N N . ASP A 1 80 ? 1.216 -10.775 -0.854 1.00 72.25 80 ASP A N 1
ATOM 599 C CA . ASP A 1 80 ? 0.992 -11.245 -2.224 1.00 72.25 80 ASP A CA 1
ATOM 600 C C . ASP A 1 80 ? -0.158 -10.491 -2.919 1.00 72.25 80 ASP A C 1
ATOM 602 O O . ASP A 1 80 ? -0.316 -10.585 -4.133 1.00 72.25 80 ASP A O 1
ATOM 606 N N . THR A 1 81 ? -1.003 -9.776 -2.165 1.00 74.38 81 THR A N 1
ATOM 607 C CA . THR A 1 81 ? -2.231 -9.139 -2.675 1.00 74.38 81 THR A CA 1
ATOM 608 C C . THR A 1 81 ? -2.428 -7.737 -2.110 1.00 74.38 81 THR A C 1
ATOM 610 O O . THR A 1 81 ? -2.024 -7.443 -0.984 1.00 74.38 81 THR A O 1
ATOM 613 N N . TYR A 1 82 ? -3.006 -6.852 -2.927 1.00 78.88 82 TYR A N 1
ATOM 614 C CA . TYR A 1 82 ? -3.322 -5.480 -2.533 1.00 78.88 82 TYR A CA 1
ATOM 615 C C . TYR A 1 82 ? -4.643 -5.483 -1.750 1.00 78.88 82 TYR A C 1
ATOM 617 O O . TYR A 1 82 ? -5.714 -5.319 -2.330 1.00 78.88 82 TYR A O 1
ATOM 625 N N . ASP A 1 83 ? -4.562 -5.738 -0.442 1.00 83.44 83 ASP A N 1
ATOM 626 C CA . ASP A 1 83 ? -5.718 -5.919 0.445 1.00 83.44 83 ASP A CA 1
ATOM 627 C C . ASP A 1 83 ? -5.658 -4.947 1.631 1.00 83.44 83 ASP A C 1
ATOM 629 O O . ASP A 1 83 ? -4.814 -5.052 2.524 1.00 83.44 83 ASP A O 1
ATOM 633 N N . THR A 1 84 ? -6.586 -3.994 1.650 1.00 85.69 84 THR A N 1
ATOM 634 C CA . THR A 1 84 ? -6.667 -2.956 2.680 1.00 85.69 84 THR A CA 1
ATOM 635 C C . THR A 1 84 ? -7.126 -3.481 4.040 1.00 85.69 84 THR A C 1
ATOM 637 O O . THR A 1 84 ? -6.698 -2.953 5.069 1.00 85.69 84 THR A O 1
ATOM 640 N N . ASP A 1 85 ? -7.946 -4.532 4.078 1.00 89.75 85 ASP A N 1
ATOM 641 C CA . ASP A 1 85 ? -8.452 -5.117 5.323 1.00 89.75 85 ASP A CA 1
ATOM 642 C C . ASP A 1 85 ? -7.375 -5.958 6.010 1.00 89.75 85 ASP A C 1
ATOM 644 O O . ASP A 1 85 ? -7.222 -5.924 7.238 1.00 89.75 85 ASP A O 1
ATOM 648 N N . LEU A 1 86 ? -6.556 -6.654 5.220 1.00 84.31 86 LEU A N 1
ATOM 649 C CA . LEU A 1 86 ? -5.373 -7.347 5.719 1.00 84.31 86 LEU A CA 1
ATOM 650 C C . LEU A 1 86 ? -4.394 -6.367 6.386 1.00 84.31 86 LEU A C 1
ATOM 652 O O . LEU A 1 86 ? -3.872 -6.652 7.471 1.00 84.31 86 LEU A O 1
ATOM 656 N N . CYS A 1 87 ? -4.202 -5.189 5.783 1.00 85.12 87 CYS A N 1
ATOM 657 C CA . CYS A 1 87 ? -3.357 -4.124 6.327 1.00 85.12 87 CYS A CA 1
ATOM 658 C C . CYS A 1 87 ? -3.895 -3.599 7.661 1.00 85.12 87 CYS A C 1
ATOM 660 O O . CYS A 1 87 ? -3.145 -3.496 8.635 1.00 85.12 87 CYS A O 1
ATOM 662 N N . VAL A 1 88 ? -5.205 -3.356 7.753 1.00 87.69 88 VAL A N 1
ATOM 663 C CA . VAL A 1 88 ? -5.854 -2.963 9.012 1.00 87.69 88 VAL A CA 1
ATOM 664 C C . VAL A 1 88 ? -5.722 -4.033 10.080 1.00 87.69 88 VAL A C 1
ATOM 666 O O . VAL A 1 88 ? -5.377 -3.718 11.216 1.00 87.69 88 VAL A O 1
ATOM 669 N N . SER A 1 89 ? -5.941 -5.305 9.740 1.00 89.44 89 SER A N 1
ATOM 670 C CA . SER A 1 89 ? -5.796 -6.411 10.693 1.00 89.44 89 SER A CA 1
ATOM 671 C C . SER A 1 89 ? -4.392 -6.452 11.302 1.00 89.44 89 SER A C 1
ATOM 673 O O . SER A 1 89 ? -4.231 -6.720 12.495 1.00 89.44 89 SER A O 1
ATOM 675 N N . LYS A 1 90 ? -3.365 -6.159 10.497 1.00 85.69 90 LYS A N 1
ATOM 676 C CA . LYS A 1 90 ? -1.967 -6.086 10.939 1.00 85.69 90 LYS A CA 1
ATOM 677 C C . LYS A 1 90 ? -1.680 -4.837 11.762 1.00 85.69 90 LYS A C 1
ATOM 679 O O . LYS A 1 90 ? -1.049 -4.954 12.814 1.00 85.69 90 LYS A O 1
ATOM 684 N N . CYS A 1 91 ? -2.169 -3.677 11.331 1.00 86.94 91 CYS A N 1
ATOM 685 C CA . CYS A 1 91 ? -1.996 -2.432 12.071 1.00 86.94 91 CYS A CA 1
ATOM 686 C C . CYS A 1 91 ? -2.659 -2.526 13.452 1.00 86.94 91 CYS A C 1
ATOM 688 O O . CYS A 1 91 ? -2.001 -2.317 14.463 1.00 86.94 91 CYS A O 1
ATOM 690 N N . ASN A 1 92 ? -3.899 -3.015 13.525 1.00 88.75 92 ASN A N 1
ATOM 691 C CA . ASN A 1 92 ? -4.636 -3.173 14.782 1.00 88.75 92 ASN A CA 1
ATOM 692 C C . ASN A 1 92 ? -3.965 -4.138 15.780 1.00 88.75 92 ASN A C 1
ATOM 694 O O . ASN A 1 92 ? -4.192 -4.034 16.983 1.00 88.75 92 ASN A O 1
ATOM 698 N N . LYS A 1 93 ? -3.150 -5.087 15.300 1.00 90.50 93 LYS A N 1
ATOM 699 C CA . LYS A 1 93 ? -2.380 -6.022 16.142 1.00 90.50 93 LYS A CA 1
ATOM 700 C C . LYS A 1 93 ? -0.998 -5.493 16.525 1.00 90.50 93 LYS A C 1
ATOM 702 O O . LYS A 1 93 ? -0.351 -6.062 17.400 1.00 90.50 93 LYS A O 1
ATOM 707 N N . THR A 1 94 ? -0.536 -4.430 15.874 1.00 84.75 94 THR A N 1
ATOM 708 C CA . THR A 1 94 ? 0.772 -3.827 16.120 1.00 84.75 94 THR A CA 1
ATOM 709 C C . THR A 1 94 ? 0.612 -2.677 17.100 1.00 84.75 94 THR A C 1
ATOM 711 O O . THR A 1 94 ? 0.010 -1.650 16.785 1.00 84.75 94 THR A O 1
ATOM 714 N N . TYR A 1 95 ? 1.166 -2.831 18.302 1.00 88.94 95 TYR A N 1
ATOM 715 C CA . TYR A 1 95 ? 1.079 -1.793 19.325 1.00 88.94 95 TYR A CA 1
ATOM 716 C C . TYR A 1 95 ? 1.627 -0.453 18.814 1.00 88.94 95 TYR A C 1
ATOM 718 O O . TYR A 1 95 ? 2.793 -0.330 18.437 1.00 88.94 95 TYR A O 1
ATOM 726 N N . GLY A 1 96 ? 0.771 0.569 18.832 1.00 85.81 96 GLY A N 1
ATOM 727 C CA . GLY A 1 96 ? 1.114 1.920 18.407 1.00 85.81 96 GLY A CA 1
ATOM 728 C C . GLY A 1 96 ? 1.064 2.164 16.898 1.00 85.81 96 GLY A C 1
ATOM 729 O O . GLY A 1 96 ? 1.452 3.259 16.494 1.00 85.81 96 GLY A O 1
ATOM 730 N N . CYS A 1 97 ? 0.615 1.208 16.080 1.00 86.50 97 CYS A N 1
ATOM 731 C CA . CYS A 1 97 ? 0.291 1.475 14.680 1.00 86.50 97 CYS A CA 1
ATOM 732 C C . CYS A 1 97 ? -1.004 2.287 14.599 1.00 86.50 97 CYS A C 1
ATOM 734 O O . CYS A 1 97 ? -1.997 1.944 15.239 1.00 86.50 97 CYS A O 1
ATOM 736 N N . ILE A 1 98 ? -0.977 3.387 13.850 1.00 86.31 98 ILE A N 1
ATOM 737 C CA . ILE A 1 98 ? -2.122 4.306 13.730 1.00 86.31 98 ILE A CA 1
ATOM 738 C C . ILE A 1 98 ? -2.361 4.792 12.295 1.00 86.31 98 ILE A C 1
ATOM 740 O O . ILE A 1 98 ? -3.333 5.492 12.030 1.00 86.31 98 ILE A O 1
ATOM 744 N N . ALA A 1 99 ? -1.494 4.399 11.367 1.00 85.88 99 ALA A N 1
ATOM 745 C CA . ALA A 1 99 ? -1.656 4.553 9.935 1.00 85.88 99 ALA A CA 1
ATOM 746 C C . ALA A 1 99 ? -0.874 3.438 9.229 1.00 85.88 99 ALA A C 1
ATOM 748 O O . ALA A 1 99 ? -0.070 2.727 9.841 1.00 85.88 99 ALA A O 1
ATOM 749 N N . PHE A 1 100 ? -1.057 3.317 7.921 1.00 85.94 100 PHE A N 1
ATOM 750 C CA . PHE A 1 100 ? -0.192 2.516 7.064 1.00 85.94 100 PHE A CA 1
ATOM 751 C C . PHE A 1 100 ? -0.216 3.053 5.633 1.00 85.94 100 PHE A C 1
ATOM 753 O O . PHE A 1 100 ? -1.161 3.738 5.239 1.00 85.94 100 PHE A O 1
ATOM 760 N N . ASN A 1 101 ? 0.821 2.729 4.866 1.00 86.56 101 ASN A N 1
ATOM 761 C CA . ASN A 1 101 ? 0.825 2.869 3.411 1.00 86.56 101 ASN A CA 1
ATOM 762 C C . ASN A 1 101 ? 0.661 1.477 2.788 1.00 86.56 101 ASN A C 1
ATOM 764 O O . ASN A 1 101 ? 1.096 0.496 3.387 1.00 86.56 101 ASN A O 1
ATOM 768 N N . ILE A 1 102 ? 0.061 1.390 1.602 1.00 85.94 102 ILE A N 1
ATOM 769 C CA . ILE A 1 102 ? 0.070 0.168 0.789 1.00 85.94 102 ILE A CA 1
ATOM 770 C C . ILE A 1 102 ? 0.590 0.545 -0.590 1.00 85.94 102 ILE A C 1
ATOM 772 O O . ILE A 1 102 ? -0.083 1.283 -1.322 1.00 85.94 102 ILE A O 1
ATOM 776 N N . ALA A 1 103 ? 1.742 0.004 -0.965 1.00 83.25 103 ALA A N 1
ATOM 777 C CA . ALA A 1 103 ? 2.334 0.233 -2.273 1.00 83.25 103 ALA A CA 1
ATOM 778 C C . ALA A 1 103 ? 2.797 -1.060 -2.928 1.00 83.25 103 ALA A C 1
ATOM 780 O O . ALA A 1 103 ? 3.109 -2.051 -2.273 1.00 83.25 103 ALA A O 1
ATOM 781 N N . PHE A 1 104 ? 2.877 -1.017 -4.253 1.00 82.81 104 PHE A N 1
ATOM 782 C CA . PHE A 1 104 ? 3.690 -1.955 -5.007 1.00 82.81 104 PHE A CA 1
ATOM 783 C C . PHE A 1 104 ? 5.127 -1.443 -5.013 1.00 82.81 104 PHE A C 1
ATOM 785 O O . PHE A 1 104 ? 5.355 -0.272 -5.320 1.00 82.81 104 PHE A O 1
ATOM 792 N N . GLU A 1 105 ? 6.090 -2.321 -4.745 1.00 77.94 105 GLU A N 1
ATOM 793 C CA . GLU A 1 105 ? 7.511 -1.999 -4.842 1.00 77.94 105 GLU A CA 1
ATOM 794 C C . GLU A 1 105 ? 8.213 -2.924 -5.845 1.00 77.94 105 GLU A C 1
ATOM 796 O O . GLU A 1 105 ? 7.848 -4.092 -6.044 1.00 77.94 105 GLU A O 1
ATOM 801 N N . ARG A 1 106 ? 9.230 -2.377 -6.519 1.00 78.62 106 ARG A N 1
ATOM 802 C CA . ARG A 1 106 ? 10.145 -3.167 -7.339 1.00 78.62 106 ARG A CA 1
ATOM 803 C C . ARG A 1 106 ? 11.202 -3.783 -6.449 1.00 78.62 106 ARG A C 1
ATOM 805 O O . ARG A 1 106 ? 11.900 -3.081 -5.728 1.00 78.62 106 ARG A O 1
ATOM 812 N N . SER A 1 107 ? 11.383 -5.080 -6.603 1.00 70.50 107 SER A N 1
ATOM 813 C CA . SER A 1 107 ? 12.515 -5.761 -6.008 1.00 70.50 107 SER A CA 1
ATOM 814 C C . SER A 1 107 ? 13.798 -5.555 -6.821 1.00 70.50 107 SER A C 1
ATOM 816 O O . SER A 1 107 ? 13.764 -5.676 -8.051 1.00 70.50 107 SER A O 1
ATOM 818 N N . PRO A 1 108 ? 14.947 -5.290 -6.176 1.00 67.06 108 PRO A N 1
ATOM 819 C CA . PRO A 1 108 ? 16.233 -5.395 -6.841 1.00 67.06 108 PRO A CA 1
ATOM 820 C C . PRO A 1 108 ? 16.603 -6.869 -7.085 1.00 67.06 108 PRO A C 1
ATOM 822 O O . PRO A 1 108 ? 16.558 -7.700 -6.187 1.00 67.06 108 PRO A O 1
ATOM 825 N N . PHE A 1 109 ? 17.078 -7.182 -8.296 1.00 64.56 109 PHE A N 1
ATOM 826 C CA . PHE A 1 109 ? 17.567 -8.528 -8.643 1.00 64.56 109 PHE A CA 1
ATOM 827 C C . PHE A 1 109 ? 18.754 -8.987 -7.777 1.00 64.56 109 PHE A C 1
ATOM 829 O O . PHE A 1 109 ? 18.976 -10.181 -7.591 1.00 64.56 109 PHE A O 1
ATOM 836 N N . LYS A 1 110 ? 19.546 -8.036 -7.273 1.00 67.25 110 LYS A N 1
ATOM 837 C CA . LYS A 1 110 ? 20.625 -8.300 -6.326 1.00 67.25 110 LYS A CA 1
ATOM 838 C C . LYS A 1 110 ? 20.287 -7.659 -5.006 1.00 67.25 110 LYS A C 1
ATOM 840 O O . LYS A 1 110 ? 20.066 -6.453 -4.929 1.00 67.25 110 LYS A O 1
ATOM 845 N N . ASP A 1 111 ? 20.350 -8.478 -3.985 1.00 67.56 111 ASP A N 1
ATOM 846 C CA . ASP A 1 111 ? 20.251 -8.035 -2.622 1.00 67.56 111 ASP A CA 1
ATOM 847 C C . ASP A 1 111 ? 21.536 -7.306 -2.196 1.00 67.56 111 ASP A C 1
ATOM 849 O O . ASP A 1 111 ? 22.624 -7.888 -2.261 1.00 67.56 111 ASP A O 1
ATOM 853 N N . PRO A 1 112 ? 21.455 -6.031 -1.788 1.00 66.56 112 PRO A N 1
ATOM 854 C CA . PRO A 1 112 ? 22.619 -5.283 -1.328 1.00 66.56 112 PRO A CA 1
ATOM 855 C C . PRO A 1 112 ? 23.056 -5.670 0.095 1.00 66.56 112 PRO A C 1
ATOM 857 O O . PRO A 1 112 ? 24.094 -5.203 0.566 1.00 66.56 112 PRO A O 1
ATOM 860 N N . SER A 1 113 ? 22.286 -6.500 0.801 1.00 64.94 113 SER A N 1
ATOM 861 C CA . SER A 1 113 ? 22.569 -6.887 2.176 1.00 64.94 113 SER A CA 1
ATOM 862 C C . SER A 1 113 ? 23.719 -7.898 2.230 1.00 64.94 113 SER A C 1
ATOM 864 O O . SER A 1 113 ? 23.645 -8.947 1.590 1.00 64.94 113 SER A O 1
ATOM 866 N N . PRO A 1 114 ? 24.740 -7.695 3.083 1.00 61.59 114 PRO A N 1
ATOM 867 C CA . PRO A 1 114 ? 25.867 -8.625 3.209 1.00 61.59 114 PRO A CA 1
ATOM 868 C C . PRO A 1 114 ? 25.481 -10.021 3.731 1.00 61.59 114 PRO A C 1
ATOM 870 O O . PRO A 1 114 ? 26.324 -10.914 3.764 1.00 61.59 114 PRO A O 1
ATOM 873 N N . LYS A 1 115 ? 24.227 -10.216 4.159 1.00 63.28 115 LYS A N 1
ATOM 874 C CA . LYS A 1 115 ? 23.685 -11.501 4.620 1.00 63.28 115 LYS A CA 1
ATOM 875 C C . LYS A 1 115 ? 22.605 -12.103 3.713 1.00 63.28 115 LYS A C 1
ATOM 877 O O . LYS A 1 115 ? 22.154 -13.196 4.027 1.00 63.28 115 LYS A O 1
ATOM 882 N N . GLY A 1 116 ? 22.204 -11.423 2.637 1.00 52.19 116 GLY A N 1
ATOM 883 C CA . GLY A 1 116 ? 20.987 -11.765 1.899 1.00 52.19 116 GLY A CA 1
ATOM 884 C C . GLY A 1 116 ? 19.726 -11.491 2.740 1.00 52.19 116 GLY A C 1
ATOM 885 O O . GLY A 1 116 ? 19.307 -12.339 3.520 1.00 52.19 116 GLY A O 1
ATOM 886 N N . GLY A 1 117 ? 19.165 -10.286 2.663 1.00 47.84 117 GLY A N 1
ATOM 887 C CA . GLY A 1 117 ? 17.776 -9.989 3.005 1.00 47.84 117 GLY A CA 1
ATOM 888 C C . GLY A 1 117 ? 16.863 -9.752 1.785 1.00 47.84 117 GLY A C 1
ATOM 889 O O . GLY A 1 117 ? 16.640 -8.605 1.400 1.00 47.84 117 GLY A O 1
ATOM 890 N N . ALA A 1 118 ? 16.278 -10.836 1.270 1.00 45.38 118 ALA A N 1
ATOM 891 C CA . ALA A 1 118 ? 14.842 -11.034 1.022 1.00 45.38 118 ALA A CA 1
ATOM 892 C C . ALA A 1 118 ? 14.587 -12.524 0.748 1.00 45.38 118 ALA A C 1
ATOM 894 O O . ALA A 1 118 ? 15.246 -13.078 -0.162 1.00 45.38 118 ALA A O 1
#

Mean predicted aligned error: 10.87 Å

pLDDT: mean 70.66, std 19.99, range [23.16, 92.69]

Secondary structure (DSSP, 8-state):
-PPPP-----------EEEEEEETTSS---SSSSHHHHHT-HHHHHHHHHPPPPTT------S-S-----TT-------SS--HHHHHHHHHHSTT--EEEEEEEPPPSS--STT---

Foldseek 3Di:
DDDDDDDDDDPPPPFDAAEAEAEPDADFDFPDPDPVSVLVRVVQLVQQVPADADPPDDDPDTDDPDDDDDPHHPYYDYDNGQHNVVSVVVQVVDPRRDHYHYDYDYDDPDDPDPVDDD

Radius of gyration: 18.12 Å; Cα contacts (8 Å, |Δi|>4): 144; chains: 1; bounding box: 40×61×39 Å

Sequence (118 aa):
MLPLPELPLLPLRVLKPLTLFLWTAKGLLPSSDTASAFLACAPFVSSVSAAPTPTGYSLTFKNLQAENNTLGYMGFTLFDTYDTDLCVSKCNKTYGCIAFNIAFERSPFKDPSPKGGA

Solvent-accessible surface area (backbone atoms only — not comparable to full-atom values): 7913 Å² total; per-residue (Å²): 138,80,85,78,82,84,73,79,87,70,81,82,77,75,68,20,33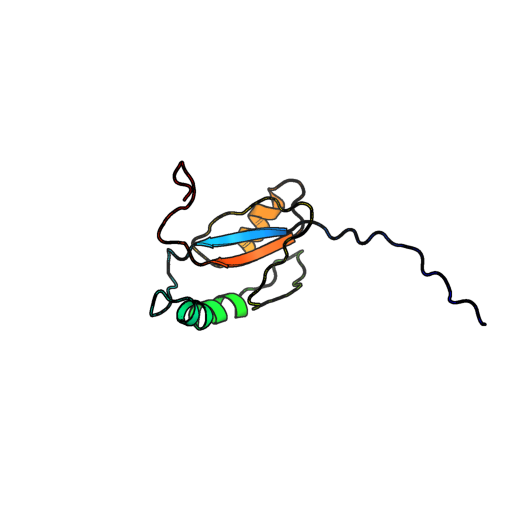,36,43,28,40,24,54,69,79,50,97,69,78,44,97,44,102,42,74,68,38,52,77,64,27,61,70,57,57,51,50,54,71,67,53,69,74,45,91,98,58,79,83,86,80,75,90,62,103,68,78,83,86,56,72,69,57,72,54,68,54,76,42,68,65,95,50,56,61,62,51,49,58,49,32,77,70,37,90,81,46,72,39,63,43,83,46,84,43,85,75,69,96,65,63,88,45,99,79,66,76,131

Organism: NCBI:txid1769908